Protein AF-A0A7Z9VF94-F1 (afdb_monomer)

Radius of gyration: 15.9 Å; Cα contacts (8 Å, |Δi|>4): 133; chains: 1; bounding box: 42×33×43 Å

Secondary structure (DSSP, 8-state):
--HHHHHHHHHHHHHHHHHHHH-SSHHHHHHHHHHTT--TTHHHHH-TT-HHHHHHHHHHHHHHHHHHHHHTS--TTS-HHHHHHHHHHHHHHHHGGGHHHHHHHHHHHTSGGGHHHHHHHHHHHHHHHHHHTT----

Mean predicted aligned error: 2.99 Å

Foldseek 3Di:
DDPLLVLLVQLLVQLLVVCLPVFLDQVSSQRSCVVSVHDSCNQCVNQVVHSLSSLLSVLVVLLVQLVVQLVPDPLVPDDLVVLLVSSVVSSCVSCVVSVSNVVSSVVVCPPPVNVVVVVVSVVVSSVSSNVSSPDPDD

Nearest PDB structures (foldseek):
  7ssp-assembly1_D  TM=7.052E-01  e=7.884E-04  Homo sapiens
  8x0a-assembly1_A  TM=6.353E-01  e=6.419E-02  Mycobacterium tuberculosis
  3ppb-assembly1_B  TM=5.970E-01  e=3.915E-02  Shewanella loihica PV-4
  3he0-assembly2_C-2  TM=6.385E-01  e=1.162E-01  Vibrio parahaemolyticus
  4me9-assembly1_B  TM=5.994E-01  e=3.998E-01  Bacillus cereus ATCC 10987

Solvent-accessible surface area (backbone atoms only — not comparable to full-atom values): 7457 Å² total; per-residue (Å²): 135,55,72,67,56,54,51,42,51,45,26,49,61,40,14,42,68,38,17,57,76,66,25,92,39,73,64,19,48,52,52,6,26,48,74,53,73,43,59,79,67,48,50,54,74,69,24,73,74,38,67,64,42,49,53,53,47,51,51,53,51,38,47,53,51,19,52,56,59,51,69,78,46,74,54,85,85,42,56,57,73,55,30,39,50,48,39,56,49,35,39,52,55,64,44,52,90,43,49,60,30,50,54,37,46,51,59,57,36,68,38,78,91,32,40,70,57,44,53,53,50,53,50,52,50,52,49,54,30,41,47,74,42,68,58,79,87,125

Sequence (138 aa):
MTELTSRRDKILLASLHHVVFDGWTKAALQAGVQDAGFDADMALRAFPGGLPDLAQHMADWADRRMLDELADLDLDAMRVRDRVAAGVKARLQVVTPYREAMRRLLAYLTLPQNAPMAARQTWRTVDAIWYAAGDDAA

Structure (mmCIF, N/CA/C/O backbone):
data_AF-A0A7Z9VF94-F1
#
_entry.id   AF-A0A7Z9VF94-F1
#
loop_
_atom_site.group_PDB
_atom_site.id
_atom_site.type_symbol
_atom_site.label_atom_id
_atom_site.label_alt_id
_atom_site.label_comp_id
_atom_site.label_asym_id
_atom_site.label_entity_id
_atom_site.label_seq_id
_atom_site.pdbx_PDB_ins_code
_atom_site.Cartn_x
_atom_site.Cartn_y
_atom_site.Cartn_z
_atom_site.occupancy
_atom_site.B_iso_or_equiv
_atom_site.auth_seq_id
_atom_site.auth_comp_id
_atom_site.auth_asym_id
_atom_site.auth_atom_id
_atom_site.pdbx_PDB_model_num
ATOM 1 N N . MET A 1 1 ? 6.210 -16.218 0.778 1.00 69.06 1 MET A N 1
ATOM 2 C CA . MET A 1 1 ? 5.259 -15.393 1.563 1.00 69.06 1 MET A CA 1
ATOM 3 C C . MET A 1 1 ? 4.968 -16.093 2.885 1.00 69.06 1 MET A C 1
ATOM 5 O O . MET A 1 1 ? 4.730 -17.293 2.856 1.00 69.06 1 MET A O 1
ATOM 9 N N . THR A 1 2 ? 5.038 -15.400 4.029 1.00 90.56 2 THR A N 1
ATOM 10 C CA . THR A 1 2 ? 4.745 -16.024 5.338 1.00 90.56 2 THR A CA 1
ATOM 11 C C . THR A 1 2 ? 3.238 -16.160 5.568 1.00 90.56 2 THR A C 1
ATOM 13 O O . THR A 1 2 ? 2.444 -15.422 4.980 1.00 90.56 2 THR A O 1
ATOM 16 N N . GLU A 1 3 ? 2.838 -17.070 6.458 1.00 93.44 3 GLU A N 1
ATOM 17 C CA . GLU A 1 3 ? 1.434 -17.239 6.851 1.00 93.44 3 GLU A CA 1
ATOM 18 C C . GLU A 1 3 ? 0.847 -15.938 7.435 1.00 93.44 3 GLU A C 1
ATOM 20 O O . GLU A 1 3 ? -0.272 -15.546 7.104 1.00 93.44 3 GLU A O 1
ATOM 25 N N . LEU A 1 4 ? 1.629 -15.209 8.242 1.00 94.75 4 LEU A N 1
ATOM 26 C CA . LEU A 1 4 ? 1.212 -13.928 8.815 1.00 94.75 4 LEU A CA 1
ATOM 27 C C . LEU A 1 4 ? 1.022 -12.850 7.740 1.00 94.75 4 LEU A C 1
ATOM 29 O O . LEU A 1 4 ? 0.037 -12.119 7.792 1.00 94.75 4 LEU A O 1
ATOM 33 N N . THR A 1 5 ? 1.909 -12.776 6.741 1.00 96.56 5 THR A N 1
ATOM 34 C CA . THR A 1 5 ? 1.747 -11.859 5.599 1.00 96.56 5 THR A CA 1
ATOM 35 C C . THR A 1 5 ? 0.442 -12.137 4.853 1.00 96.56 5 THR A C 1
ATOM 37 O O . THR A 1 5 ? -0.291 -11.205 4.548 1.00 96.56 5 THR A O 1
ATOM 40 N N . SER A 1 6 ? 0.100 -13.410 4.623 1.00 97.06 6 SER A N 1
ATOM 41 C CA . SER A 1 6 ? -1.162 -13.771 3.964 1.00 97.06 6 SER A CA 1
ATOM 42 C C . SER A 1 6 ? -2.390 -13.354 4.783 1.00 97.06 6 SER A C 1
ATOM 44 O O . SER A 1 6 ? -3.357 -12.832 4.227 1.00 97.06 6 SER A O 1
ATOM 46 N N . ARG A 1 7 ? -2.351 -13.518 6.113 1.00 97.88 7 ARG A N 1
ATOM 47 C CA . ARG A 1 7 ? -3.412 -13.017 7.004 1.00 97.88 7 ARG A CA 1
ATOM 48 C C . ARG A 1 7 ? -3.524 -11.493 6.944 1.00 97.88 7 ARG A C 1
ATOM 50 O O . ARG A 1 7 ? -4.629 -10.981 6.801 1.00 97.88 7 ARG A O 1
ATOM 57 N N . ARG A 1 8 ? -2.396 -10.774 6.997 1.00 98.44 8 ARG A N 1
ATOM 58 C CA . ARG A 1 8 ? -2.363 -9.308 6.870 1.00 98.44 8 ARG A CA 1
ATOM 59 C C . ARG A 1 8 ? -2.947 -8.833 5.541 1.00 98.44 8 ARG A C 1
ATOM 61 O O . ARG A 1 8 ? -3.715 -7.881 5.552 1.00 98.44 8 ARG A O 1
ATOM 68 N N . ASP A 1 9 ? -2.647 -9.512 4.431 1.00 98.56 9 ASP A N 1
ATOM 69 C CA . ASP A 1 9 ? -3.223 -9.205 3.114 1.00 98.56 9 ASP A CA 1
ATOM 70 C C . ASP A 1 9 ? -4.752 -9.340 3.131 1.00 98.56 9 ASP A C 1
ATOM 72 O O . ASP A 1 9 ? -5.452 -8.435 2.687 1.00 98.56 9 ASP A O 1
ATOM 76 N N . LYS A 1 10 ? -5.283 -10.439 3.686 1.00 98.38 10 LYS A N 1
ATOM 77 C CA . LYS A 1 10 ? -6.737 -10.651 3.790 1.00 98.38 10 LYS A CA 1
ATOM 78 C C . LYS A 1 10 ? -7.416 -9.567 4.625 1.00 98.38 10 LYS A C 1
ATOM 80 O O . LYS A 1 10 ? -8.416 -9.006 4.189 1.00 98.38 10 LYS A O 1
ATOM 85 N N . ILE A 1 11 ? -6.853 -9.261 5.795 1.00 98.56 11 ILE A N 1
ATOM 86 C CA . ILE A 1 11 ? -7.390 -8.235 6.697 1.00 98.56 11 ILE A CA 1
ATOM 87 C C . ILE A 1 11 ? -7.332 -6.861 6.032 1.00 98.56 11 ILE A C 1
ATOM 89 O O . ILE A 1 11 ? -8.327 -6.150 6.044 1.00 98.56 11 ILE A O 1
ATOM 93 N N . LEU A 1 12 ? -6.203 -6.505 5.409 1.00 98.56 12 LEU A N 1
ATOM 94 C CA . LEU A 1 12 ? -6.055 -5.251 4.676 1.00 98.56 12 LEU A CA 1
ATOM 95 C C . LEU A 1 12 ? -7.157 -5.099 3.628 1.00 98.56 12 LEU A C 1
ATOM 97 O O . LEU A 1 12 ? -7.878 -4.108 3.658 1.00 98.56 12 LEU A O 1
ATOM 101 N N . LEU A 1 13 ? -7.302 -6.076 2.728 1.00 98.31 13 LEU A N 1
ATOM 102 C CA . LEU A 1 13 ? -8.267 -5.998 1.632 1.00 98.31 13 LEU A CA 1
ATOM 103 C C . LEU A 1 13 ? -9.709 -5.887 2.137 1.00 98.31 13 LEU A C 1
ATOM 105 O O . LEU A 1 13 ? -10.470 -5.080 1.611 1.00 98.31 13 LEU A O 1
ATOM 109 N N . ALA A 1 14 ? -10.060 -6.622 3.195 1.00 98.31 14 ALA A N 1
ATOM 110 C CA . ALA A 1 14 ? -11.362 -6.498 3.844 1.00 98.31 14 ALA A CA 1
ATOM 111 C C . ALA A 1 14 ? -11.555 -5.116 4.500 1.00 98.31 14 ALA A C 1
ATOM 113 O O . ALA A 1 14 ? -12.592 -4.479 4.323 1.00 98.31 14 ALA A O 1
ATOM 114 N N . SER A 1 15 ? -10.538 -4.593 5.195 1.00 98.44 15 SER A N 1
ATOM 115 C CA . SER A 1 15 ? -10.576 -3.262 5.812 1.00 98.44 15 SER A CA 1
ATOM 116 C C . SER A 1 15 ? -10.767 -2.138 4.795 1.00 98.44 15 SER A C 1
ATOM 118 O O . SER A 1 15 ? -11.409 -1.142 5.124 1.00 98.44 15 SER A O 1
ATOM 120 N N . LEU A 1 16 ? -10.255 -2.268 3.564 1.00 97.94 16 LEU A N 1
ATOM 121 C CA . LEU A 1 16 ? -10.385 -1.219 2.545 1.00 97.94 16 LEU A CA 1
ATOM 122 C C . LEU A 1 16 ? -11.850 -0.898 2.213 1.00 97.94 16 LEU A C 1
ATOM 124 O O . LEU A 1 16 ? -12.141 0.256 1.909 1.00 97.94 16 LEU A O 1
ATOM 128 N N . HIS A 1 17 ? -12.773 -1.861 2.321 1.00 96.38 17 HIS A N 1
ATOM 129 C CA . HIS A 1 17 ? -14.207 -1.621 2.115 1.00 96.38 17 HIS A CA 1
ATOM 130 C C . HIS A 1 17 ? -14.817 -0.729 3.203 1.00 96.38 17 HIS A C 1
ATOM 132 O O . HIS A 1 17 ? -15.639 0.137 2.905 1.00 96.38 17 HIS A O 1
ATOM 138 N N . HIS A 1 18 ? -14.362 -0.885 4.446 1.00 97.81 18 HIS A N 1
ATOM 139 C CA . HIS A 1 18 ? -14.797 -0.068 5.583 1.00 97.81 18 HIS A CA 1
ATOM 140 C C . HIS A 1 18 ? -14.140 1.312 5.576 1.00 97.81 18 HIS A C 1
ATOM 142 O O . HIS A 1 18 ? -14.790 2.322 5.839 1.00 97.81 18 HIS A O 1
ATOM 148 N N . VAL A 1 19 ? -12.866 1.388 5.174 1.00 97.31 19 VAL A N 1
ATOM 149 C CA . VAL A 1 19 ? -12.105 2.647 5.073 1.00 97.31 19 VAL A CA 1
ATOM 150 C C . VAL A 1 19 ? -12.778 3.663 4.145 1.00 97.31 19 VAL A C 1
ATOM 152 O O . VAL A 1 19 ? -12.671 4.867 4.388 1.00 97.31 19 VAL A O 1
ATOM 155 N N . VAL A 1 20 ? -13.484 3.213 3.101 1.00 95.69 20 VAL A N 1
ATOM 156 C CA . VAL A 1 20 ? -14.239 4.099 2.196 1.00 95.69 20 VAL A CA 1
ATOM 157 C C . VAL A 1 20 ? -15.209 4.999 2.969 1.00 95.69 20 VAL A C 1
ATOM 159 O O . VAL A 1 20 ? -15.353 6.175 2.632 1.00 95.69 20 VAL A O 1
ATOM 162 N N . PHE A 1 21 ? -15.825 4.482 4.031 1.00 93.62 21 PHE A N 1
ATOM 163 C CA . PHE A 1 21 ? -16.797 5.209 4.844 1.00 93.62 21 PHE A CA 1
ATOM 164 C C . PHE A 1 21 ? -16.145 5.767 6.107 1.00 93.62 21 PHE A C 1
ATOM 166 O O . PHE A 1 21 ? -16.101 6.988 6.289 1.00 93.62 21 PHE A O 1
ATOM 173 N N . ASP A 1 22 ? -15.530 4.894 6.898 1.00 94.44 22 ASP A N 1
ATOM 174 C CA . ASP A 1 22 ? -15.034 5.196 8.243 1.00 94.44 22 ASP A CA 1
ATOM 175 C C . ASP A 1 22 ? -13.638 5.827 8.252 1.00 94.44 22 ASP A C 1
ATOM 177 O O . ASP A 1 22 ? -13.150 6.266 9.293 1.00 94.44 22 ASP A O 1
ATOM 181 N N . GLY A 1 23 ? -12.968 5.878 7.098 1.00 94.50 23 GLY A N 1
ATOM 182 C CA . GLY A 1 23 ? -11.578 6.306 6.992 1.00 94.50 23 GLY A CA 1
ATOM 183 C C . GLY A 1 23 ? -10.597 5.324 7.638 1.00 94.50 23 GLY A C 1
ATOM 184 O O . GLY A 1 23 ? -10.918 4.185 7.969 1.00 94.50 23 GLY A O 1
ATOM 185 N N . TRP A 1 24 ? -9.357 5.777 7.816 1.00 95.81 24 TRP A N 1
ATOM 186 C CA . TRP A 1 24 ? -8.302 4.999 8.468 1.00 95.81 24 TRP A CA 1
ATOM 187 C C . TRP A 1 24 ? -8.478 5.029 9.985 1.00 95.81 24 TRP A 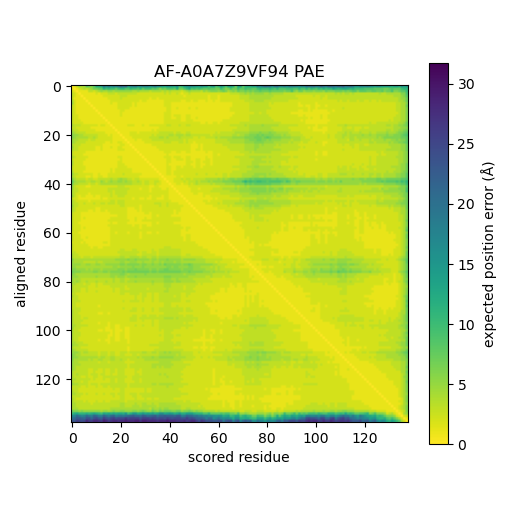C 1
ATOM 189 O O . TRP A 1 24 ? -7.841 5.819 10.679 1.00 95.81 24 TRP A O 1
ATOM 199 N N . THR A 1 25 ? -9.380 4.191 10.496 1.00 96.69 25 THR A N 1
ATOM 200 C CA . THR A 1 25 ? -9.755 4.129 11.915 1.00 96.69 25 THR A CA 1
ATOM 201 C C . THR A 1 25 ? -9.660 2.712 12.473 1.00 96.69 25 THR A C 1
ATOM 203 O O . THR A 1 25 ? -9.674 1.722 11.741 1.00 96.69 25 THR A O 1
A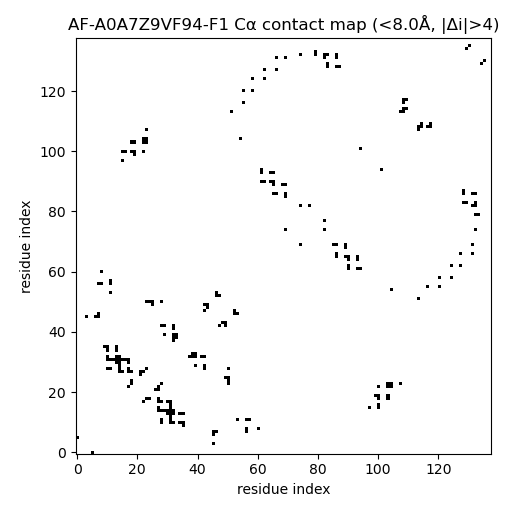TOM 206 N N . LYS A 1 26 ? -9.579 2.597 13.808 1.00 96.12 26 LYS A N 1
ATOM 207 C CA . LYS A 1 26 ? -9.564 1.291 14.489 1.00 96.12 26 LYS A CA 1
ATOM 208 C C . LYS A 1 26 ? -10.836 0.486 14.209 1.00 96.12 26 LYS A C 1
ATOM 210 O O . LYS A 1 26 ? -10.743 -0.730 14.103 1.00 96.12 26 LYS A O 1
ATOM 215 N N . ALA A 1 27 ? -11.976 1.161 14.051 1.00 96.94 27 ALA A N 1
ATOM 216 C CA . ALA A 1 27 ? -13.242 0.530 13.695 1.00 96.94 27 ALA A CA 1
ATOM 217 C C . ALA A 1 27 ? -13.159 -0.155 12.320 1.00 96.94 27 ALA A C 1
ATOM 219 O O . ALA A 1 27 ? -13.462 -1.339 12.224 1.00 96.94 27 ALA A O 1
ATOM 220 N N . ALA A 1 28 ? -12.628 0.532 11.299 1.00 97.75 28 ALA A N 1
ATOM 221 C CA . ALA A 1 28 ? -12.437 -0.050 9.967 1.00 97.75 28 ALA A CA 1
ATOM 222 C C . ALA A 1 28 ? -11.473 -1.253 9.970 1.00 97.75 28 ALA A C 1
ATOM 224 O O . ALA A 1 28 ? -11.688 -2.242 9.264 1.00 97.75 28 ALA A O 1
ATOM 225 N N . LEU A 1 29 ? -10.416 -1.199 10.791 1.00 98.06 29 LEU A N 1
ATOM 226 C CA . LEU A 1 29 ? -9.518 -2.341 10.987 1.00 98.06 29 LEU A CA 1
ATOM 227 C C . LEU A 1 29 ? -10.254 -3.523 11.634 1.00 98.06 29 LEU A C 1
ATOM 229 O O . LEU A 1 29 ? -10.172 -4.639 11.135 1.00 98.06 29 LEU A O 1
ATOM 233 N N . GLN A 1 30 ? -10.988 -3.291 12.722 1.00 97.38 30 GLN A N 1
ATOM 234 C CA . GLN A 1 30 ? -11.725 -4.344 13.426 1.00 97.38 30 GLN A CA 1
ATOM 235 C C . GLN A 1 30 ? -12.806 -4.983 12.549 1.00 97.38 30 GLN A C 1
ATOM 237 O O . GLN A 1 30 ? -12.926 -6.205 12.538 1.00 97.38 30 GLN A O 1
ATOM 242 N N . ALA A 1 31 ? -13.538 -4.177 11.779 1.00 97.88 31 ALA A N 1
ATOM 243 C CA . ALA A 1 31 ? -14.523 -4.667 10.825 1.00 97.88 31 ALA A CA 1
ATOM 244 C C . ALA A 1 31 ? -13.864 -5.521 9.727 1.00 97.88 31 ALA A C 1
ATOM 246 O O . ALA A 1 31 ? -14.309 -6.631 9.456 1.00 97.88 31 ALA A O 1
ATOM 247 N N . GLY A 1 32 ? -12.725 -5.080 9.179 1.00 98.12 32 GLY A N 1
ATOM 248 C CA . GLY A 1 32 ? -11.967 -5.881 8.212 1.00 98.12 32 GLY A CA 1
ATOM 249 C C . GLY A 1 32 ? -11.407 -7.188 8.783 1.00 98.12 32 GLY A C 1
ATOM 250 O O . GLY A 1 32 ? -11.343 -8.186 8.074 1.00 98.12 32 GLY A O 1
ATOM 251 N N . VAL A 1 33 ? -11.039 -7.228 10.068 1.00 98.25 33 VAL A N 1
ATOM 252 C CA . VAL A 1 33 ? -10.637 -8.475 10.746 1.00 98.25 33 VAL A CA 1
ATOM 253 C C . VAL A 1 33 ? -11.794 -9.472 10.805 1.00 98.25 33 VAL A C 1
ATOM 255 O O . VAL A 1 33 ? -11.594 -10.644 10.480 1.00 98.25 33 VAL A O 1
ATOM 258 N N . GLN A 1 34 ? -12.988 -9.002 11.171 1.00 98.12 34 GLN A N 1
ATOM 259 C CA . GLN A 1 34 ? -14.196 -9.828 11.227 1.00 98.12 34 GLN A CA 1
ATOM 260 C C . GLN A 1 34 ? -14.582 -10.344 9.835 1.00 98.12 34 GLN A C 1
ATOM 262 O O . GLN A 1 34 ? -14.770 -11.547 9.662 1.00 98.12 34 GLN A O 1
ATOM 267 N N . ASP A 1 35 ? -14.600 -9.470 8.828 1.00 98.31 35 ASP A N 1
ATOM 268 C CA . ASP A 1 35 ? -14.915 -9.833 7.439 1.00 98.31 35 ASP A CA 1
ATOM 269 C C . ASP A 1 35 ? -13.881 -10.787 6.824 1.00 98.31 35 ASP A C 1
ATOM 271 O O . ASP A 1 35 ? -14.211 -11.617 5.977 1.00 98.31 35 ASP A O 1
ATOM 275 N N . ALA A 1 36 ? -12.623 -10.712 7.267 1.00 97.88 36 ALA A N 1
ATOM 276 C CA . ALA A 1 36 ? -11.574 -11.648 6.876 1.00 97.88 36 ALA A CA 1
ATOM 277 C C . ALA A 1 36 ? -11.673 -13.015 7.590 1.00 97.88 36 ALA A C 1
ATOM 279 O O . ALA A 1 36 ? -10.862 -13.903 7.308 1.00 97.88 36 ALA A O 1
ATOM 280 N N . GLY A 1 37 ? -12.656 -13.199 8.480 1.00 97.94 37 GLY A N 1
ATOM 281 C CA . GLY A 1 37 ? -12.937 -14.455 9.176 1.00 97.94 37 GLY A CA 1
ATOM 282 C C . GLY A 1 37 ? -12.008 -14.739 10.355 1.00 97.94 37 GLY A C 1
ATOM 283 O O . GLY A 1 37 ? -11.757 -15.905 10.659 1.00 97.94 37 GLY A O 1
ATOM 284 N N . PHE A 1 38 ? -11.459 -13.700 10.990 1.00 98.00 38 PHE A N 1
ATOM 285 C CA . PHE A 1 38 ? -10.571 -13.837 12.144 1.00 98.00 38 PHE A CA 1
ATOM 286 C C . PHE A 1 38 ? -11.183 -13.252 13.420 1.00 98.00 38 PHE A C 1
ATOM 288 O O . PHE A 1 38 ? -12.003 -12.335 13.384 1.00 98.00 38 PHE A O 1
ATOM 295 N N . ASP A 1 39 ? -10.714 -13.748 14.563 1.00 95.25 39 ASP A N 1
ATOM 296 C CA . ASP A 1 39 ? -11.070 -13.210 15.874 1.00 95.25 39 ASP A CA 1
ATOM 297 C C . ASP A 1 39 ? -10.498 -11.800 16.083 1.00 95.25 39 ASP A C 1
ATOM 299 O O . ASP A 1 39 ? -9.461 -11.428 15.527 1.00 95.25 39 ASP A O 1
ATOM 303 N N . ALA A 1 40 ? -11.149 -11.007 16.938 1.00 89.38 40 ALA A N 1
ATOM 304 C CA . ALA A 1 40 ? -10.796 -9.602 17.166 1.00 89.38 40 ALA A CA 1
ATOM 305 C C . ALA A 1 40 ? -9.343 -9.389 17.641 1.00 89.38 40 ALA A C 1
ATOM 307 O O . ALA A 1 40 ? -8.734 -8.354 17.358 1.00 89.38 40 ALA A O 1
ATOM 308 N N . ASP A 1 41 ? -8.763 -10.366 18.339 1.00 94.31 41 ASP A N 1
ATOM 309 C CA . ASP A 1 41 ? -7.379 -10.321 18.817 1.00 94.31 41 ASP A CA 1
ATOM 310 C C . ASP A 1 41 ? -6.346 -10.462 17.680 1.00 94.31 41 ASP A C 1
ATOM 312 O O . ASP A 1 41 ? -5.180 -10.083 17.836 1.00 94.31 41 ASP A O 1
ATOM 316 N N . MET A 1 42 ? -6.767 -10.937 16.503 1.00 96.69 42 MET A N 1
ATOM 317 C CA . MET A 1 42 ? -5.928 -11.005 15.312 1.00 96.69 42 MET A CA 1
ATOM 318 C C . MET A 1 42 ? -5.469 -9.616 14.876 1.00 96.69 42 MET A C 1
ATOM 320 O O . MET A 1 42 ? -4.359 -9.497 14.368 1.00 96.69 42 MET A O 1
ATOM 324 N N . ALA A 1 43 ? -6.245 -8.556 15.131 1.00 94.44 43 ALA A N 1
ATOM 325 C CA . ALA A 1 43 ? -5.823 -7.185 14.842 1.00 94.44 43 ALA A CA 1
ATOM 326 C C . ALA A 1 43 ? -4.498 -6.840 15.540 1.00 94.44 43 ALA A C 1
ATOM 328 O O . ALA A 1 43 ? -3.590 -6.309 14.909 1.00 94.44 43 ALA A O 1
ATOM 329 N N . LEU A 1 44 ? -4.369 -7.188 16.826 1.00 94.75 44 LEU A N 1
ATOM 330 C CA . LEU A 1 44 ? -3.182 -6.896 17.633 1.00 94.75 44 LEU A CA 1
ATOM 331 C C . LEU A 1 44 ? -1.987 -7.767 17.227 1.00 94.75 44 LEU A C 1
ATOM 333 O O . LEU A 1 44 ? -0.847 -7.310 17.250 1.00 94.75 44 LEU A O 1
ATOM 337 N N . ARG A 1 45 ? -2.249 -9.018 16.828 1.00 95.56 45 ARG A N 1
ATOM 338 C CA . ARG A 1 45 ? -1.219 -9.948 16.340 1.00 95.56 45 ARG A CA 1
ATOM 339 C C . ARG A 1 45 ? -0.708 -9.553 14.954 1.00 95.56 45 ARG A C 1
ATOM 341 O O . ARG A 1 45 ? 0.492 -9.583 14.697 1.00 95.56 45 ARG A O 1
ATOM 348 N N . ALA A 1 46 ? -1.620 -9.179 14.062 1.00 96.75 46 ALA A N 1
ATOM 349 C CA . ALA A 1 46 ? -1.311 -8.789 12.698 1.00 96.75 46 ALA A CA 1
ATOM 350 C C . ALA A 1 46 ? -0.722 -7.376 12.634 1.00 96.75 46 ALA A C 1
ATOM 352 O O . ALA A 1 46 ? 0.241 -7.175 11.907 1.00 96.75 46 ALA A O 1
ATOM 353 N N . PHE A 1 47 ? -1.229 -6.419 13.405 1.00 97.56 47 PHE A N 1
ATOM 354 C CA . PHE A 1 47 ? -0.844 -5.007 13.340 1.00 97.56 47 PHE A CA 1
ATOM 355 C C . PHE A 1 47 ? -0.607 -4.457 14.757 1.00 97.56 47 PHE A C 1
ATOM 357 O O . PHE A 1 47 ? -1.443 -3.710 15.272 1.00 97.56 47 PHE A O 1
ATOM 364 N N . PRO A 1 48 ? 0.505 -4.823 15.425 1.00 96.44 48 PRO A N 1
ATOM 365 C CA . PRO A 1 48 ? 0.782 -4.401 16.801 1.00 96.44 48 PRO A CA 1
ATOM 366 C C . PRO A 1 48 ? 0.882 -2.876 16.966 1.00 96.44 48 PRO A C 1
ATOM 368 O O . PRO A 1 48 ? 0.468 -2.344 17.995 1.00 96.44 48 PRO A O 1
ATOM 371 N N . GLY A 1 49 ? 1.370 -2.157 15.950 1.00 95.50 49 GLY A N 1
ATOM 372 C CA . GLY A 1 49 ? 1.359 -0.693 15.886 1.00 95.50 49 GLY A CA 1
ATOM 373 C C . GLY A 1 49 ? 0.011 -0.095 15.463 1.00 95.50 49 GLY A C 1
ATOM 374 O O . GLY A 1 49 ? -0.164 1.121 15.496 1.00 95.50 49 GLY A O 1
ATOM 375 N N . GLY A 1 50 ? -0.970 -0.925 15.098 1.00 96.06 50 GLY A N 1
ATOM 376 C CA . GLY A 1 50 ? -2.316 -0.521 14.702 1.00 96.06 50 GLY A CA 1
ATOM 377 C C . GLY A 1 50 ? -2.386 0.042 13.282 1.00 96.06 50 GLY A C 1
ATOM 378 O O . GLY A 1 50 ? -1.958 -0.584 12.317 1.00 96.06 50 GLY A O 1
ATOM 379 N N . LEU A 1 51 ? -2.977 1.229 13.140 1.00 96.88 51 LEU A N 1
ATOM 380 C CA . LEU A 1 51 ? -3.241 1.847 11.833 1.00 96.88 51 LEU A CA 1
ATOM 381 C C . LEU A 1 51 ? -1.977 2.221 11.039 1.00 96.88 51 LEU A C 1
ATOM 383 O O . LEU A 1 51 ? -1.996 2.010 9.827 1.00 96.88 51 LEU A O 1
ATOM 387 N N . PRO A 1 52 ? -0.883 2.716 11.658 1.00 96.62 52 PRO A N 1
ATOM 388 C CA . PRO A 1 52 ? 0.397 2.869 10.970 1.00 96.62 52 PRO A CA 1
ATOM 389 C C . PRO A 1 52 ? 0.880 1.569 10.320 1.00 96.62 52 PRO A C 1
ATOM 391 O O . PRO A 1 52 ? 1.228 1.578 9.142 1.00 96.62 52 PRO A O 1
ATOM 394 N N . ASP A 1 53 ? 0.823 0.442 11.037 1.00 97.75 53 ASP A N 1
ATOM 395 C CA . ASP A 1 53 ? 1.229 -0.859 10.495 1.00 97.75 53 ASP A CA 1
ATOM 396 C C . ASP A 1 53 ? 0.331 -1.277 9.326 1.00 97.75 53 ASP A C 1
ATOM 398 O O . ASP A 1 53 ? 0.831 -1.762 8.313 1.00 97.75 53 ASP A O 1
ATOM 402 N N . LEU A 1 54 ? -0.986 -1.059 9.430 1.00 98.06 54 LEU A N 1
ATOM 403 C CA . LEU A 1 54 ? -1.924 -1.322 8.334 1.00 98.06 54 LEU A CA 1
ATOM 404 C C . LEU A 1 54 ? -1.602 -0.456 7.102 1.00 98.06 54 LEU A C 1
ATOM 406 O O . LEU A 1 54 ? -1.644 -0.946 5.976 1.00 98.06 54 LEU A O 1
ATOM 410 N N . ALA A 1 55 ? -1.241 0.816 7.301 1.00 97.56 55 ALA A N 1
ATOM 411 C CA . ALA A 1 55 ? -0.886 1.738 6.222 1.00 97.56 55 ALA A CA 1
ATOM 412 C C . ALA A 1 55 ? 0.438 1.341 5.557 1.00 97.56 55 ALA A C 1
ATOM 414 O O . ALA A 1 55 ? 0.547 1.354 4.332 1.00 97.56 55 ALA A O 1
ATOM 415 N N . GLN A 1 56 ? 1.435 0.940 6.350 1.00 97.25 56 GLN A N 1
ATOM 416 C CA . GLN A 1 56 ? 2.683 0.379 5.831 1.00 97.25 56 GLN A CA 1
ATOM 417 C C . GLN A 1 56 ? 2.434 -0.916 5.061 1.00 97.25 56 GLN A C 1
ATOM 419 O O . GLN A 1 56 ? 3.012 -1.106 3.993 1.00 97.25 56 GLN A O 1
ATOM 424 N N . HIS A 1 57 ? 1.546 -1.773 5.565 1.00 98.12 57 HIS A N 1
ATOM 425 C CA . HIS A 1 57 ? 1.171 -3.014 4.896 1.00 98.12 57 HIS A CA 1
ATOM 426 C C . HIS A 1 57 ? 0.423 -2.760 3.585 1.00 98.12 57 HIS A C 1
ATOM 428 O O . HIS A 1 57 ? 0.624 -3.503 2.635 1.00 98.12 57 HIS A O 1
ATOM 434 N N . MET A 1 58 ? -0.376 -1.691 3.481 1.00 98.06 58 MET A N 1
ATOM 435 C CA . MET A 1 58 ? -0.990 -1.280 2.210 1.00 98.06 58 MET A CA 1
ATOM 436 C C . MET A 1 58 ? 0.054 -0.898 1.158 1.00 98.06 58 MET A C 1
ATOM 438 O O . MET A 1 58 ? -0.075 -1.285 -0.004 1.00 98.06 58 MET A O 1
ATOM 442 N N . ALA A 1 59 ? 1.090 -0.152 1.553 1.00 97.88 59 ALA A N 1
ATOM 443 C CA . ALA A 1 59 ? 2.187 0.188 0.653 1.00 97.88 59 ALA A CA 1
ATOM 444 C C . ALA A 1 59 ? 2.953 -1.067 0.209 1.00 97.88 59 ALA A C 1
ATOM 446 O O . ALA A 1 59 ? 3.078 -1.294 -0.989 1.00 97.88 59 ALA A O 1
ATOM 447 N N . ASP A 1 60 ? 3.360 -1.918 1.157 1.00 98.06 60 ASP A N 1
ATOM 448 C CA . ASP A 1 60 ? 4.040 -3.192 0.882 1.00 98.06 60 ASP A CA 1
ATOM 449 C C . ASP A 1 60 ? 3.219 -4.114 -0.030 1.00 98.06 60 ASP A C 1
ATOM 451 O O . ASP A 1 60 ? 3.733 -4.647 -1.011 1.00 98.06 60 ASP A O 1
ATOM 455 N N . TRP A 1 61 ? 1.930 -4.286 0.268 1.00 98.62 61 TRP A N 1
ATOM 456 C CA . TRP A 1 61 ? 1.028 -5.108 -0.528 1.00 98.62 61 TRP A CA 1
ATOM 457 C C . TRP A 1 61 ? 0.953 -4.618 -1.969 1.00 98.62 61 TRP A C 1
ATOM 459 O O . TRP A 1 61 ? 1.077 -5.415 -2.898 1.00 98.62 61 TRP A O 1
ATOM 469 N N . ALA A 1 62 ? 0.784 -3.314 -2.168 1.00 98.50 62 ALA A N 1
ATOM 470 C CA . ALA A 1 62 ? 0.652 -2.776 -3.507 1.00 98.50 62 ALA A CA 1
ATOM 471 C C . ALA A 1 62 ? 1.988 -2.721 -4.270 1.00 98.50 62 ALA A C 1
ATOM 473 O O . ALA A 1 62 ? 1.975 -2.860 -5.490 1.00 98.50 62 ALA A O 1
ATOM 474 N N . ASP A 1 63 ? 3.125 -2.587 -3.581 1.00 98.62 63 ASP A N 1
ATOM 475 C CA . ASP A 1 63 ? 4.460 -2.713 -4.183 1.00 98.62 63 ASP A CA 1
ATOM 476 C C . ASP A 1 63 ? 4.712 -4.159 -4.639 1.00 98.62 63 ASP A C 1
ATOM 478 O O . ASP A 1 63 ? 5.148 -4.376 -5.766 1.00 98.62 63 ASP A O 1
ATOM 482 N N . ARG A 1 64 ? 4.346 -5.163 -3.827 1.00 98.19 64 ARG A N 1
ATOM 483 C CA . ARG A 1 64 ? 4.410 -6.579 -4.234 1.00 98.19 64 ARG A CA 1
ATOM 484 C C . ARG A 1 64 ? 3.565 -6.854 -5.475 1.00 98.19 64 ARG A C 1
ATOM 486 O O . ARG A 1 64 ? 4.061 -7.451 -6.418 1.00 98.19 64 ARG A O 1
ATOM 493 N N . ARG A 1 65 ? 2.321 -6.367 -5.507 1.00 98.56 65 ARG A N 1
ATOM 494 C CA . ARG A 1 65 ? 1.445 -6.543 -6.678 1.00 98.56 65 ARG A CA 1
ATOM 495 C C . ARG A 1 65 ? 1.934 -5.781 -7.901 1.00 98.56 65 ARG A C 1
ATOM 497 O O . ARG A 1 65 ? 1.766 -6.263 -9.007 1.00 98.56 65 ARG A O 1
ATOM 504 N N . MET A 1 66 ? 2.552 -4.615 -7.720 1.00 98.62 66 MET A N 1
ATOM 505 C CA . MET A 1 66 ? 3.204 -3.905 -8.820 1.00 98.62 66 MET A CA 1
ATOM 506 C C . MET A 1 66 ? 4.316 -4.762 -9.429 1.00 98.62 66 MET A C 1
ATOM 508 O O . MET A 1 66 ? 4.399 -4.843 -10.646 1.00 98.62 66 MET A O 1
ATOM 512 N N . LEU A 1 67 ? 5.150 -5.399 -8.603 1.00 98.31 67 LEU A N 1
ATOM 513 C CA . LEU A 1 67 ? 6.207 -6.288 -9.089 1.00 98.31 67 LEU A CA 1
ATOM 514 C C . LEU A 1 67 ? 5.642 -7.536 -9.778 1.00 98.31 67 LEU A C 1
ATOM 516 O O . LEU A 1 67 ? 6.183 -7.932 -10.804 1.00 98.31 67 LEU A O 1
ATOM 520 N N . ASP A 1 68 ? 4.544 -8.104 -9.265 1.00 97.88 68 ASP A N 1
ATOM 521 C CA . ASP A 1 68 ? 3.843 -9.217 -9.920 1.00 97.88 68 ASP A CA 1
ATOM 522 C C . ASP A 1 68 ? 3.387 -8.816 -11.342 1.00 97.88 68 ASP A C 1
ATOM 524 O O . ASP A 1 68 ? 3.671 -9.525 -12.299 1.00 97.88 68 ASP A O 1
ATOM 528 N N . GLU A 1 69 ? 2.770 -7.638 -11.507 1.00 97.38 69 GLU A N 1
ATOM 529 C CA . GLU A 1 69 ? 2.341 -7.120 -12.823 1.00 97.38 69 GLU A CA 1
ATOM 530 C C . GLU A 1 69 ? 3.522 -6.817 -13.761 1.00 97.38 69 GLU A C 1
ATOM 532 O O . GLU A 1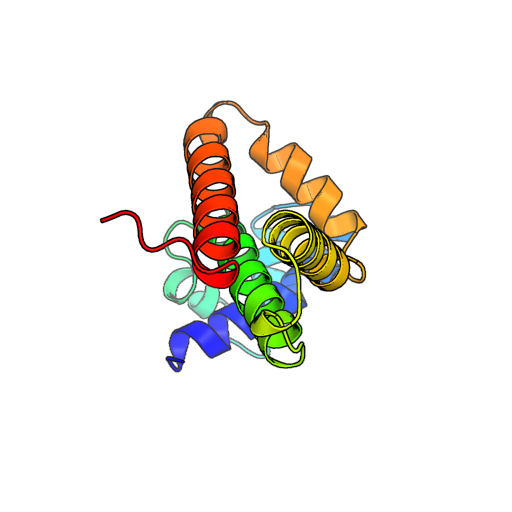 69 ? 3.415 -6.955 -14.979 1.00 97.38 69 GLU A O 1
ATOM 537 N N . LEU A 1 70 ? 4.657 -6.374 -13.213 1.00 97.69 70 LEU A N 1
ATOM 538 C CA . LEU A 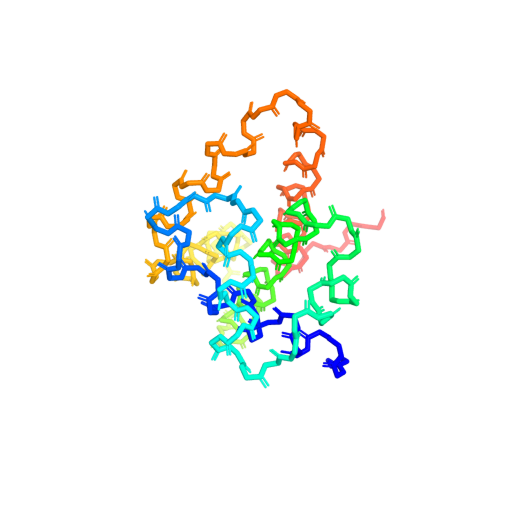1 70 ? 5.866 -6.116 -13.996 1.00 97.69 70 LEU A CA 1
ATOM 539 C C . LEU A 1 70 ? 6.544 -7.404 -14.471 1.00 97.69 70 LEU A C 1
ATOM 541 O O . LEU A 1 70 ? 7.156 -7.389 -15.536 1.00 97.69 70 LEU A O 1
ATOM 545 N N . ALA A 1 71 ? 6.432 -8.498 -13.713 1.00 96.06 71 ALA A N 1
ATOM 546 C CA . ALA A 1 71 ? 7.012 -9.790 -14.073 1.00 96.06 71 ALA A CA 1
ATOM 547 C C . ALA A 1 71 ? 6.384 -10.396 -15.342 1.00 96.06 71 ALA A C 1
ATOM 549 O O . ALA A 1 71 ? 7.030 -11.193 -16.019 1.00 96.06 71 ALA A O 1
ATOM 550 N N . ASP A 1 72 ? 5.162 -9.984 -15.689 1.00 95.06 72 ASP A N 1
ATOM 551 C CA . ASP A 1 72 ? 4.470 -10.395 -16.915 1.00 95.06 72 ASP A CA 1
ATOM 552 C C . ASP A 1 72 ? 4.902 -9.586 -18.159 1.00 95.06 72 ASP A C 1
ATOM 554 O O . ASP A 1 72 ? 4.445 -9.855 -19.275 1.00 95.06 72 ASP A O 1
ATOM 558 N N . LEU A 1 73 ? 5.777 -8.584 -17.999 1.00 95.00 73 LEU A N 1
ATOM 559 C CA . LEU A 1 73 ? 6.274 -7.734 -19.081 1.00 95.00 73 LEU A CA 1
ATOM 560 C C . LEU A 1 73 ? 7.703 -8.110 -19.490 1.00 95.00 73 LEU A C 1
ATOM 562 O O . LEU A 1 73 ? 8.561 -8.384 -18.655 1.00 95.00 73 LEU A O 1
ATOM 566 N N . ASP A 1 74 ? 8.001 -7.998 -20.786 1.00 95.06 74 ASP A N 1
ATOM 567 C CA . ASP A 1 74 ? 9.381 -8.030 -21.286 1.00 95.06 74 ASP A CA 1
ATOM 568 C C . ASP A 1 74 ? 10.052 -6.667 -21.047 1.00 95.06 74 ASP A C 1
ATOM 570 O O . ASP A 1 74 ? 10.089 -5.796 -21.922 1.00 95.06 74 ASP A O 1
ATOM 574 N N . LEU A 1 75 ? 10.515 -6.448 -19.813 1.00 94.69 75 LEU A N 1
ATOM 575 C CA . LEU A 1 75 ? 11.188 -5.208 -19.422 1.00 94.69 75 LEU A CA 1
ATOM 576 C C . LEU A 1 75 ? 12.541 -5.044 -20.120 1.00 94.69 75 LEU A C 1
ATOM 578 O O . LEU A 1 75 ? 12.931 -3.914 -20.425 1.00 94.69 75 LEU A O 1
ATOM 582 N N . ASP A 1 76 ? 13.237 -6.139 -20.427 1.00 93.00 76 ASP A N 1
ATOM 583 C CA . ASP A 1 76 ? 14.556 -6.104 -21.060 1.00 93.00 76 ASP A CA 1
ATOM 584 C C . ASP A 1 76 ? 14.500 -5.510 -22.470 1.00 93.00 76 ASP A C 1
ATOM 586 O O . ASP A 1 76 ? 15.381 -4.729 -22.845 1.00 93.00 76 ASP A O 1
ATOM 590 N N . ALA A 1 77 ? 13.411 -5.756 -23.202 1.00 95.69 77 ALA A N 1
ATOM 591 C CA . ALA A 1 77 ? 13.148 -5.128 -24.495 1.00 95.69 77 ALA A CA 1
ATOM 592 C C . ALA A 1 77 ? 12.823 -3.618 -24.418 1.00 95.69 77 ALA A C 1
ATOM 594 O O . ALA A 1 77 ? 12.801 -2.934 -25.447 1.00 95.69 77 ALA A O 1
ATOM 595 N N . MET A 1 78 ? 12.567 -3.067 -23.227 1.00 96.31 78 MET A N 1
ATOM 596 C CA . MET A 1 78 ? 12.204 -1.659 -23.035 1.00 96.31 78 MET A CA 1
ATOM 597 C C . MET A 1 78 ? 13.417 -0.776 -22.725 1.00 96.31 78 MET A C 1
ATOM 599 O O . MET A 1 78 ? 14.398 -1.204 -22.117 1.00 96.31 78 MET A O 1
ATOM 603 N N . ARG A 1 79 ? 13.324 0.519 -23.058 1.00 96.81 79 ARG A N 1
ATOM 604 C CA . ARG A 1 79 ? 14.278 1.527 -22.562 1.00 96.81 79 ARG A CA 1
ATOM 605 C C . ARG A 1 79 ? 14.042 1.746 -21.066 1.00 96.81 79 ARG A C 1
ATOM 607 O O . ARG A 1 79 ? 12.895 1.762 -20.636 1.00 96.81 79 ARG A O 1
ATOM 614 N N . VAL A 1 80 ? 15.089 2.042 -20.292 1.00 95.62 80 VAL A N 1
ATOM 615 C CA . VAL A 1 80 ? 15.004 2.246 -18.825 1.00 95.62 80 VAL A CA 1
ATOM 616 C C . VAL A 1 80 ? 13.877 3.203 -18.411 1.00 95.62 80 VAL A C 1
ATOM 618 O O . VAL A 1 80 ? 13.083 2.886 -17.533 1.00 95.62 80 VAL A O 1
ATOM 621 N N . ARG A 1 81 ? 13.731 4.349 -19.089 1.00 96.38 81 ARG A N 1
ATOM 622 C CA . ARG A 1 81 ? 12.645 5.308 -18.800 1.00 96.38 81 ARG A CA 1
ATOM 623 C C . ARG A 1 81 ? 11.240 4.712 -18.985 1.00 96.38 81 ARG A C 1
ATOM 625 O O . ARG A 1 81 ? 10.318 5.094 -18.272 1.00 96.38 81 ARG A O 1
ATOM 632 N N . ASP A 1 82 ? 11.089 3.798 -19.943 1.00 98.06 82 ASP A N 1
ATOM 633 C CA . ASP A 1 82 ? 9.820 3.144 -20.253 1.00 98.06 82 ASP A CA 1
ATOM 634 C C . ASP A 1 82 ? 9.537 2.049 -19.205 1.00 98.06 82 ASP A C 1
ATOM 636 O O . ASP A 1 82 ? 8.392 1.905 -18.784 1.00 98.06 82 ASP A O 1
ATOM 640 N N . ARG A 1 83 ? 10.579 1.379 -18.682 1.00 97.88 83 ARG A N 1
ATOM 641 C CA . ARG A 1 83 ? 10.484 0.460 -17.527 1.00 97.88 83 ARG A CA 1
ATOM 642 C C . ARG A 1 83 ? 10.020 1.186 -16.263 1.00 97.88 83 ARG A C 1
ATOM 644 O O . ARG A 1 83 ? 9.073 0.754 -15.614 1.00 97.88 83 ARG A O 1
ATOM 651 N N . VAL A 1 84 ? 10.621 2.339 -15.952 1.00 98.00 84 VAL A N 1
ATOM 652 C CA . VAL A 1 84 ? 10.209 3.175 -14.807 1.00 98.00 84 VAL A CA 1
ATOM 653 C C . VAL A 1 84 ? 8.751 3.621 -14.960 1.00 98.00 84 VAL A C 1
ATOM 655 O O . VAL A 1 84 ? 7.963 3.520 -14.018 1.00 98.00 84 VAL A O 1
ATOM 658 N N . ALA A 1 85 ? 8.357 4.070 -16.158 1.00 98.31 85 ALA A N 1
ATOM 659 C CA . ALA A 1 85 ? 6.972 4.440 -16.441 1.00 98.31 85 ALA A CA 1
ATOM 660 C C . ALA A 1 85 ? 6.006 3.250 -16.296 1.00 98.31 85 ALA A C 1
ATOM 662 O O . ALA A 1 85 ? 4.908 3.423 -15.760 1.00 98.31 85 ALA A O 1
ATOM 663 N N . ALA A 1 86 ? 6.411 2.049 -16.725 1.00 98.38 86 ALA A N 1
ATOM 664 C CA . ALA A 1 86 ? 5.648 0.823 -16.522 1.00 98.38 86 ALA A CA 1
ATOM 665 C C . ALA A 1 86 ? 5.461 0.523 -15.028 1.00 98.38 86 ALA A C 1
ATOM 667 O O . ALA A 1 86 ? 4.335 0.257 -14.617 1.00 98.38 86 ALA A O 1
ATOM 668 N N . GLY A 1 87 ? 6.505 0.673 -14.204 1.00 98.38 87 GLY A N 1
ATOM 669 C CA . GLY A 1 87 ? 6.414 0.490 -12.750 1.00 98.38 87 GLY A CA 1
ATOM 670 C C . GLY A 1 87 ? 5.422 1.444 -12.091 1.00 98.38 87 GLY A C 1
ATOM 671 O O . GLY A 1 87 ? 4.518 1.013 -11.374 1.00 98.38 87 GLY A O 1
ATOM 672 N N . VAL A 1 88 ? 5.500 2.738 -12.414 1.00 98.44 88 VAL A N 1
ATOM 673 C CA . VAL A 1 88 ? 4.530 3.729 -11.915 1.00 98.44 88 VAL A CA 1
ATOM 674 C C . VAL A 1 88 ? 3.105 3.381 -12.359 1.00 98.44 88 VAL A C 1
ATOM 676 O O . VAL A 1 88 ? 2.169 3.446 -11.557 1.00 98.44 88 VAL A O 1
ATOM 679 N N . LYS A 1 89 ? 2.918 2.992 -13.626 1.00 98.44 89 LYS A N 1
ATOM 680 C CA . LYS A 1 89 ? 1.603 2.634 -14.168 1.00 98.44 89 LYS A CA 1
ATOM 681 C C . LYS A 1 89 ? 1.029 1.393 -13.479 1.00 98.44 89 LYS A C 1
ATOM 683 O O . LYS A 1 89 ? -0.106 1.460 -13.009 1.00 98.44 89 LYS A O 1
ATOM 688 N N . ALA A 1 90 ? 1.814 0.324 -13.356 1.00 98.50 90 ALA A N 1
ATOM 689 C CA . ALA A 1 90 ? 1.430 -0.902 -12.663 1.00 98.50 90 ALA A CA 1
ATOM 690 C C . ALA A 1 90 ? 1.011 -0.598 -11.218 1.00 98.50 90 ALA A C 1
ATOM 692 O O . ALA A 1 90 ? -0.066 -0.996 -10.772 1.00 98.50 90 ALA A O 1
ATOM 693 N N . ARG A 1 91 ? 1.783 0.236 -10.511 1.00 98.38 91 ARG A N 1
ATOM 694 C CA . ARG A 1 91 ? 1.478 0.622 -9.130 1.00 98.38 91 ARG A CA 1
ATOM 695 C C . ARG A 1 91 ? 0.143 1.340 -8.968 1.00 98.38 91 ARG A C 1
ATOM 697 O O . ARG A 1 91 ? -0.564 1.123 -7.979 1.00 98.38 91 ARG A O 1
ATOM 704 N N . LEU A 1 92 ? -0.196 2.208 -9.921 1.00 97.94 92 LEU A N 1
ATOM 705 C CA . LEU A 1 92 ? -1.477 2.914 -9.962 1.00 97.94 92 LEU A CA 1
ATOM 706 C C . LEU A 1 92 ? -2.631 1.985 -10.367 1.00 97.94 92 LEU A C 1
ATOM 708 O O . LEU A 1 92 ? -3.738 2.114 -9.838 1.00 97.94 92 LEU A O 1
ATOM 712 N N . 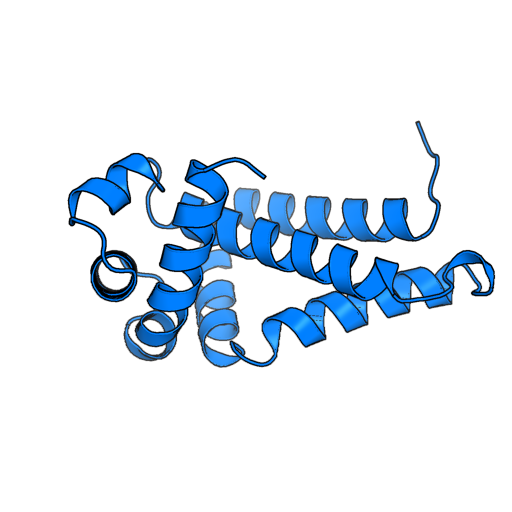GLN A 1 93 ? -2.387 1.032 -11.269 1.00 98.00 93 GLN A N 1
ATOM 713 C CA . GLN A 1 93 ? -3.376 0.029 -11.672 1.00 98.00 93 GLN A CA 1
ATOM 714 C C . GLN A 1 93 ? -3.769 -0.867 -10.492 1.00 98.00 93 GLN A C 1
ATOM 716 O O . GLN A 1 93 ? -4.960 -0.995 -10.214 1.00 98.00 93 GLN A O 1
ATOM 721 N N . VAL A 1 94 ? -2.795 -1.366 -9.726 1.00 98.06 94 VAL A N 1
ATOM 722 C CA . VAL A 1 94 ? -3.015 -2.193 -8.523 1.00 98.06 94 VAL A CA 1
ATOM 723 C C . VAL A 1 94 ? -3.989 -1.549 -7.535 1.00 98.06 94 VAL A C 1
ATOM 725 O O . VAL A 1 94 ? -4.849 -2.220 -6.966 1.00 98.06 94 VAL A O 1
ATOM 728 N N . VAL A 1 95 ? -3.880 -0.235 -7.323 1.00 97.25 95 VAL A N 1
ATOM 729 C CA . VAL A 1 95 ? -4.716 0.480 -6.344 1.00 97.25 95 VAL A CA 1
ATOM 730 C C . VAL A 1 95 ? -5.991 1.075 -6.937 1.00 97.25 95 VAL A C 1
ATOM 732 O O . VAL A 1 95 ? -6.814 1.621 -6.201 1.00 97.25 95 VAL A O 1
ATOM 735 N N . THR A 1 96 ? -6.192 0.967 -8.252 1.00 97.69 96 THR A N 1
ATOM 736 C CA . THR A 1 96 ? -7.370 1.511 -8.943 1.00 97.69 96 THR A CA 1
ATOM 737 C C . THR A 1 96 ? -8.701 0.999 -8.372 1.00 97.69 96 THR A C 1
ATOM 739 O O . THR A 1 96 ? -9.593 1.834 -8.180 1.00 97.69 96 THR A O 1
ATOM 742 N N . PRO A 1 97 ? -8.857 -0.296 -8.021 1.00 97.31 97 PRO A N 1
ATOM 743 C CA . PRO A 1 97 ? -10.079 -0.795 -7.382 1.00 97.31 97 PRO A CA 1
ATOM 744 C C . PRO A 1 97 ? -10.377 -0.154 -6.016 1.00 97.31 97 PRO A C 1
ATOM 746 O O . PRO A 1 97 ? -11.528 -0.108 -5.595 1.00 97.31 97 PRO A O 1
ATOM 749 N N . TYR A 1 98 ? -9.361 0.398 -5.346 1.00 96.94 98 TYR A N 1
ATOM 750 C CA . TYR A 1 98 ? -9.441 0.944 -3.986 1.00 96.94 98 TYR A CA 1
ATOM 751 C C . TYR A 1 98 ? -9.291 2.470 -3.954 1.00 96.94 98 TYR A C 1
ATOM 753 O O . TYR A 1 98 ? -8.839 3.039 -2.959 1.00 96.94 98 TYR A O 1
ATOM 761 N N . ARG A 1 99 ? -9.652 3.160 -5.045 1.00 96.56 99 ARG A N 1
ATOM 762 C CA . ARG A 1 99 ? -9.387 4.597 -5.241 1.00 96.56 99 ARG A CA 1
ATOM 763 C C . ARG A 1 99 ? -9.835 5.478 -4.071 1.00 96.56 99 ARG A C 1
ATOM 765 O O . ARG A 1 99 ? -9.092 6.371 -3.669 1.00 96.56 99 ARG A O 1
ATOM 772 N N . GLU A 1 100 ? -11.026 5.245 -3.522 1.00 97.62 100 GLU A N 1
ATOM 773 C CA . GLU A 1 100 ? -11.521 6.060 -2.404 1.00 97.62 100 GLU A CA 1
ATOM 774 C C . GLU A 1 100 ? -10.794 5.734 -1.092 1.00 97.62 100 GLU A C 1
ATOM 776 O O . GLU A 1 100 ? -10.382 6.647 -0.380 1.00 97.62 100 GLU A O 1
ATOM 781 N N . ALA A 1 101 ? -10.504 4.460 -0.816 1.00 97.31 101 ALA A N 1
ATOM 782 C CA . ALA A 1 101 ? -9.690 4.085 0.339 1.00 97.31 101 ALA A CA 1
ATOM 783 C C . ALA A 1 101 ? -8.269 4.677 0.263 1.00 97.31 101 ALA A C 1
ATOM 785 O O . ALA A 1 101 ? -7.724 5.122 1.277 1.00 97.31 101 ALA A O 1
ATOM 786 N N . MET A 1 102 ? -7.701 4.773 -0.944 1.00 97.06 102 MET A N 1
ATOM 787 C CA . MET A 1 102 ? -6.431 5.458 -1.189 1.00 97.06 102 MET A CA 1
ATOM 788 C C . MET A 1 102 ? -6.511 6.962 -0.943 1.00 97.06 102 MET A C 1
ATOM 790 O O . MET A 1 102 ? -5.596 7.526 -0.348 1.00 97.06 102 MET A O 1
ATOM 794 N N . ARG A 1 103 ? -7.604 7.625 -1.338 1.00 96.88 103 ARG A N 1
ATOM 795 C CA . ARG A 1 103 ? -7.823 9.043 -1.013 1.00 96.88 103 ARG A CA 1
ATOM 796 C C . ARG A 1 103 ? -7.834 9.259 0.501 1.00 96.88 103 ARG A C 1
ATOM 798 O O . ARG A 1 103 ? -7.174 10.174 0.994 1.00 96.88 103 ARG A O 1
ATOM 805 N N . ARG A 1 104 ? -8.539 8.396 1.239 1.00 97.38 104 ARG A N 1
A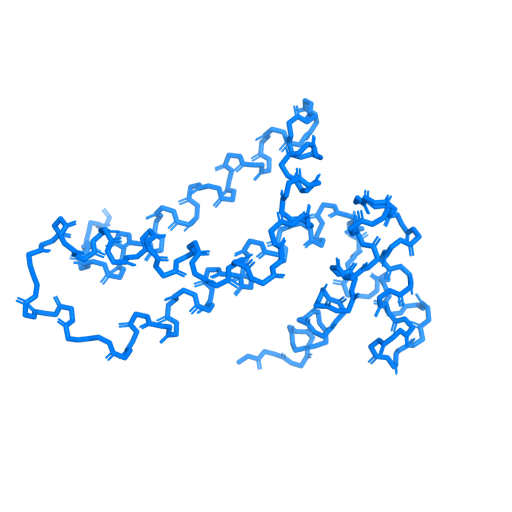TOM 806 C CA . ARG A 1 104 ? -8.565 8.425 2.709 1.00 97.38 104 ARG A CA 1
ATOM 807 C C . ARG A 1 104 ? -7.186 8.136 3.308 1.00 97.38 104 ARG A C 1
ATOM 809 O O . ARG A 1 104 ? -6.817 8.782 4.286 1.00 97.38 104 ARG A O 1
ATOM 816 N N . LEU A 1 105 ? -6.412 7.221 2.714 1.00 96.62 105 LEU A N 1
ATOM 817 C CA . LEU A 1 105 ? -5.039 6.935 3.144 1.00 96.62 105 LEU A CA 1
ATOM 818 C C . LEU A 1 105 ? -4.145 8.161 2.978 1.00 96.62 105 LEU A C 1
ATOM 820 O O . LEU A 1 105 ? -3.427 8.516 3.903 1.00 96.62 105 LEU A O 1
ATOM 824 N N . LEU A 1 106 ? -4.214 8.845 1.835 1.00 95.44 106 LEU A N 1
ATOM 825 C CA . LEU A 1 106 ? -3.422 10.052 1.600 1.00 95.44 106 LEU A CA 1
ATOM 826 C C . LEU A 1 106 ? -3.737 11.135 2.637 1.00 95.44 106 LEU A C 1
ATOM 828 O O . LEU A 1 106 ? -2.813 11.699 3.214 1.00 95.44 106 LEU A O 1
ATOM 832 N N . ALA A 1 107 ? -5.016 11.361 2.956 1.00 95.94 107 ALA A N 1
ATOM 833 C CA . ALA A 1 107 ? -5.396 12.285 4.025 1.00 95.94 107 ALA A CA 1
ATOM 834 C C . ALA A 1 107 ? -4.798 11.871 5.385 1.00 95.94 107 ALA A C 1
ATOM 836 O O . ALA A 1 107 ? -4.222 12.701 6.086 1.00 95.94 107 ALA A O 1
ATOM 837 N N . TYR A 1 108 ? -4.845 10.581 5.730 1.00 96.25 108 TYR A N 1
ATOM 838 C CA . TYR A 1 108 ? -4.200 10.062 6.938 1.00 96.25 108 TYR A CA 1
ATOM 839 C C . TYR A 1 108 ? -2.676 10.283 6.935 1.00 96.25 108 TYR A C 1
ATOM 841 O O . TYR A 1 108 ? -2.113 10.727 7.935 1.00 96.25 108 TYR A O 1
ATOM 849 N N . LEU A 1 109 ? -1.998 10.024 5.815 1.00 96.25 109 LEU A N 1
ATOM 850 C CA . LEU A 1 109 ? -0.544 10.164 5.677 1.00 96.25 109 LEU A CA 1
ATOM 851 C C . LEU A 1 109 ? -0.061 11.619 5.723 1.00 96.25 109 LEU A C 1
ATOM 853 O O . LEU A 1 109 ? 1.078 11.856 6.115 1.00 96.25 109 LEU A O 1
ATOM 857 N N . THR A 1 110 ? -0.911 12.588 5.369 1.00 95.44 110 THR A N 1
ATOM 858 C CA . THR A 1 110 ? -0.569 14.022 5.451 1.00 95.44 110 THR A CA 1
ATOM 859 C C . THR A 1 110 ? -0.509 14.573 6.875 1.00 95.44 110 THR A C 1
ATOM 861 O O . THR A 1 110 ? -0.000 15.674 7.079 1.00 95.44 110 THR A O 1
ATOM 864 N N . LEU A 1 111 ? -0.997 13.826 7.872 1.00 95.44 111 LEU A N 1
ATOM 865 C CA . LEU A 1 111 ? -0.889 14.242 9.267 1.00 95.44 111 LEU A CA 1
ATOM 866 C C . LEU A 1 111 ? 0.596 14.316 9.682 1.00 95.44 111 LEU A C 1
ATOM 868 O O . LEU A 1 111 ? 1.340 13.377 9.390 1.00 95.44 111 LEU A O 1
ATOM 872 N N . PRO A 1 112 ? 1.049 15.372 10.389 1.00 96.56 112 PRO A N 1
ATOM 873 C CA . PRO A 1 112 ? 2.473 15.595 10.664 1.00 96.56 112 PRO A CA 1
ATOM 874 C C . PRO A 1 112 ? 3.200 14.405 11.305 1.00 96.56 112 PRO A C 1
ATOM 876 O O . PRO A 1 112 ? 4.327 14.088 10.930 1.0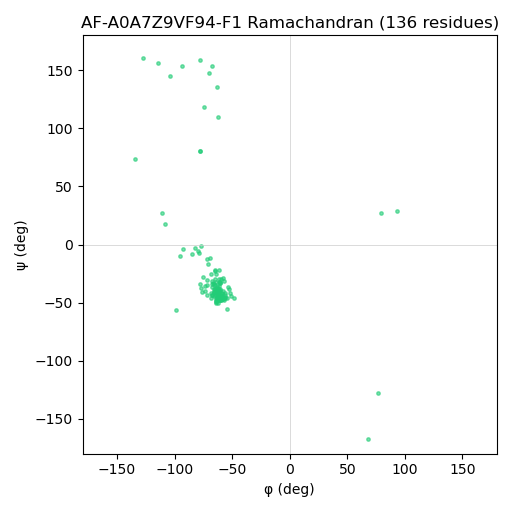0 96.56 112 PRO A O 1
ATOM 879 N N . GLN A 1 113 ? 2.542 13.689 12.219 1.00 95.31 113 GLN A N 1
ATOM 880 C CA . GLN A 1 113 ? 3.095 12.502 12.876 1.00 95.31 113 GLN A CA 1
ATOM 881 C C . GLN A 1 113 ? 3.360 11.329 11.916 1.00 95.31 113 GLN A C 1
ATOM 883 O O . GLN A 1 113 ? 4.182 10.464 12.210 1.00 95.31 113 GLN A O 1
ATOM 888 N N . ASN A 1 114 ? 2.690 11.305 10.761 1.00 96.25 114 ASN A N 1
ATOM 889 C CA . ASN A 1 114 ? 2.809 10.257 9.752 1.00 96.25 114 ASN A CA 1
ATOM 890 C C . ASN A 1 114 ? 3.807 10.612 8.640 1.00 96.25 114 ASN A C 1
ATOM 892 O O . ASN A 1 114 ? 4.178 9.730 7.865 1.00 96.25 114 ASN A O 1
ATOM 896 N N . ALA A 1 115 ? 4.298 11.855 8.575 1.00 95.31 115 ALA A N 1
ATOM 897 C CA . ALA A 1 115 ? 5.180 12.311 7.499 1.00 95.31 115 ALA A CA 1
ATOM 898 C C . ALA A 1 115 ? 6.461 11.461 7.332 1.00 95.31 115 ALA A C 1
ATOM 900 O O . ALA A 1 115 ? 6.766 11.080 6.198 1.00 95.31 115 ALA A O 1
ATOM 901 N N . PRO A 1 116 ? 7.181 11.054 8.403 1.00 96.56 116 PRO A N 1
ATOM 902 C CA . PRO A 1 116 ? 8.348 10.180 8.252 1.00 96.56 116 PRO A CA 1
ATOM 903 C C . PRO A 1 116 ? 7.989 8.806 7.677 1.00 96.56 116 PRO A C 1
ATOM 905 O O . PRO A 1 116 ? 8.748 8.223 6.906 1.00 96.56 116 PRO A O 1
ATOM 908 N N . MET A 1 117 ? 6.823 8.270 8.046 1.00 96.06 117 MET A N 1
ATOM 909 C CA . MET A 1 117 ? 6.332 7.004 7.512 1.00 96.06 117 MET A CA 1
ATOM 910 C C . MET A 1 117 ? 5.970 7.142 6.031 1.00 96.06 117 MET A C 1
ATOM 912 O O . MET A 1 117 ? 6.384 6.294 5.246 1.00 96.06 117 MET A O 1
ATOM 916 N N . ALA A 1 118 ? 5.257 8.204 5.651 1.00 96.81 118 ALA A N 1
ATOM 917 C CA . ALA A 1 118 ? 4.894 8.476 4.264 1.00 96.81 118 ALA A CA 1
ATOM 918 C C . ALA A 1 118 ? 6.140 8.604 3.372 1.00 96.81 118 ALA A C 1
ATOM 920 O O . ALA A 1 118 ? 6.218 7.954 2.335 1.00 96.81 118 ALA A O 1
ATOM 921 N N . ALA A 1 119 ? 7.157 9.352 3.815 1.00 97.31 119 ALA A N 1
ATOM 922 C CA . ALA A 1 119 ? 8.419 9.486 3.088 1.00 97.31 119 ALA A CA 1
ATOM 923 C C . ALA A 1 119 ? 9.129 8.134 2.897 1.00 97.31 119 ALA A C 1
ATOM 925 O O . ALA A 1 119 ? 9.571 7.821 1.793 1.00 97.31 119 ALA A O 1
ATOM 926 N N . ARG A 1 120 ? 9.186 7.301 3.948 1.00 96.62 120 ARG A N 1
ATOM 927 C CA . ARG A 1 120 ? 9.765 5.951 3.856 1.00 96.62 120 ARG A CA 1
ATOM 928 C C . ARG A 1 120 ? 8.993 5.041 2.905 1.00 96.62 120 ARG A C 1
ATOM 930 O O . ARG A 1 120 ? 9.624 4.275 2.189 1.00 96.62 120 ARG A O 1
ATOM 937 N N . GLN A 1 121 ? 7.661 5.097 2.909 1.00 96.94 121 GLN A N 1
ATOM 938 C CA . GLN A 1 121 ? 6.840 4.316 1.979 1.00 96.94 121 GLN A CA 1
ATOM 939 C C . GLN A 1 121 ? 7.129 4.734 0.535 1.00 96.94 121 GLN A C 1
ATOM 941 O O . GLN A 1 121 ? 7.482 3.885 -0.273 1.00 96.94 121 GLN A O 1
ATOM 946 N N . THR A 1 122 ? 7.091 6.038 0.245 1.00 96.50 122 THR A N 1
ATOM 947 C CA . THR A 1 122 ? 7.402 6.566 -1.090 1.00 96.50 122 THR A CA 1
ATOM 948 C C . THR A 1 122 ? 8.796 6.155 -1.550 1.00 96.50 122 THR A C 1
ATOM 950 O O . THR A 1 122 ? 8.945 5.690 -2.675 1.00 96.50 122 THR A O 1
ATOM 953 N N . TRP A 1 123 ? 9.810 6.286 -0.687 1.00 97.19 123 TRP A N 1
ATOM 954 C CA . TRP A 1 123 ? 11.177 5.896 -1.033 1.00 97.19 123 TRP A CA 1
ATOM 955 C C . TRP A 1 123 ? 11.282 4.407 -1.366 1.00 97.19 123 TRP A C 1
ATOM 957 O O . TRP A 1 123 ? 11.868 4.060 -2.381 1.00 97.19 123 TRP A O 1
ATOM 967 N N . ARG A 1 124 ? 10.668 3.528 -0.563 1.00 97.38 124 ARG A N 1
ATOM 968 C CA . ARG A 1 124 ? 10.676 2.077 -0.822 1.00 97.38 124 ARG A CA 1
ATOM 969 C C . ARG A 1 124 ? 10.001 1.713 -2.141 1.00 97.38 124 ARG A C 1
ATOM 971 O O . ARG A 1 124 ? 10.516 0.866 -2.858 1.00 97.38 124 ARG A O 1
ATOM 978 N N . THR A 1 125 ? 8.889 2.363 -2.480 1.00 98.06 125 THR A N 1
ATOM 979 C CA . THR A 1 125 ? 8.227 2.144 -3.772 1.00 98.06 125 THR A CA 1
ATOM 980 C C . THR A 1 125 ? 9.101 2.625 -4.934 1.00 98.06 125 THR A C 1
ATOM 982 O O . THR A 1 125 ? 9.202 1.939 -5.946 1.00 98.06 125 THR A O 1
ATOM 985 N N . VAL A 1 126 ? 9.753 3.787 -4.798 1.00 98.00 126 VAL A N 1
ATOM 986 C CA . VAL A 1 126 ? 10.687 4.313 -5.810 1.00 98.00 126 VAL A CA 1
ATOM 987 C C . VAL A 1 126 ? 11.868 3.363 -6.011 1.00 98.00 126 VAL A C 1
ATOM 989 O O . VAL A 1 126 ? 12.198 3.049 -7.150 1.00 98.00 126 VAL A O 1
ATOM 992 N N . ASP A 1 127 ? 12.453 2.877 -4.921 1.00 97.00 127 ASP A N 1
ATOM 993 C CA . ASP A 1 127 ? 13.556 1.914 -4.913 1.00 97.00 127 ASP A CA 1
ATOM 994 C C . ASP A 1 127 ? 13.167 0.603 -5.613 1.00 97.00 127 ASP A C 1
ATOM 996 O O . ASP A 1 127 ? 13.850 0.155 -6.529 1.00 97.00 127 ASP A O 1
ATOM 1000 N N . ALA A 1 128 ? 11.990 0.051 -5.291 1.00 97.56 128 ALA A N 1
ATOM 1001 C CA . ALA A 1 128 ? 11.469 -1.147 -5.947 1.00 97.56 128 ALA A CA 1
ATOM 1002 C C . ALA A 1 128 ? 11.265 -0.959 -7.463 1.00 97.56 128 ALA A C 1
ATOM 1004 O O . ALA A 1 128 ? 11.531 -1.879 -8.235 1.00 97.56 128 ALA A O 1
ATOM 1005 N N . ILE A 1 129 ? 10.812 0.223 -7.901 1.00 98.00 129 ILE A N 1
ATOM 1006 C CA . ILE A 1 129 ? 10.663 0.543 -9.330 1.00 98.00 129 ILE A CA 1
ATOM 1007 C C . ILE A 1 129 ? 12.029 0.632 -10.017 1.00 98.00 129 ILE A C 1
ATOM 1009 O O . ILE A 1 129 ? 12.176 0.119 -11.125 1.00 98.00 129 ILE A O 1
ATOM 1013 N N . TRP A 1 130 ? 13.019 1.271 -9.391 1.00 96.88 130 TRP A N 1
ATOM 1014 C CA . TRP A 1 130 ? 14.366 1.379 -9.957 1.00 96.88 130 TRP A CA 1
ATOM 1015 C C . TRP A 1 130 ? 15.058 0.026 -10.059 1.00 96.88 130 TRP A C 1
ATOM 1017 O O . TRP A 1 130 ? 15.579 -0.305 -11.124 1.00 96.88 130 TRP A O 1
ATOM 1027 N N . TYR A 1 131 ? 14.963 -0.792 -9.014 1.00 95.69 131 TYR A N 1
ATOM 1028 C CA . TYR A 1 131 ? 15.507 -2.144 -9.034 1.00 95.69 131 TYR A CA 1
ATOM 1029 C C . TYR A 1 131 ? 14.852 -2.994 -10.132 1.00 95.69 131 TYR A C 1
ATOM 1031 O O . TYR A 1 131 ? 15.538 -3.621 -10.934 1.00 95.69 131 TYR A O 1
ATOM 1039 N N . ALA A 1 132 ? 13.521 -2.931 -10.267 1.00 95.31 132 ALA A N 1
ATOM 1040 C CA . ALA A 1 132 ? 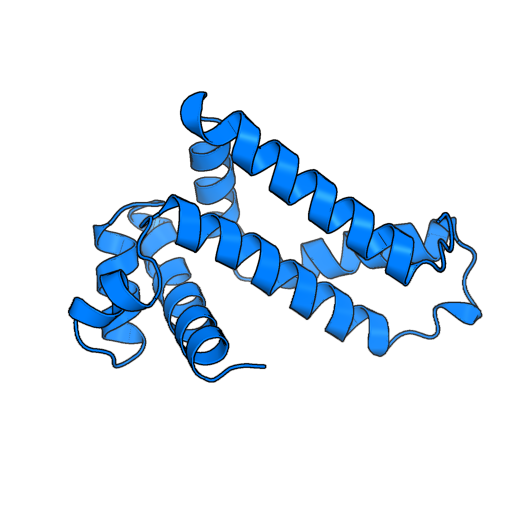12.809 -3.601 -11.358 1.00 95.31 132 ALA A CA 1
ATOM 1041 C C . ALA A 1 132 ? 13.164 -3.047 -12.753 1.00 95.31 132 ALA A C 1
ATOM 1043 O O . ALA A 1 132 ? 13.052 -3.758 -13.749 1.00 95.31 132 ALA A O 1
ATOM 1044 N N . ALA A 1 133 ? 13.604 -1.790 -12.853 1.00 95.44 133 ALA A N 1
ATOM 1045 C CA . ALA A 1 133 ? 14.071 -1.197 -14.104 1.00 95.44 133 ALA A CA 1
ATOM 1046 C C . ALA A 1 133 ? 15.508 -1.615 -14.485 1.00 95.44 133 ALA A C 1
ATOM 1048 O O . ALA A 1 133 ? 15.932 -1.327 -15.613 1.00 95.44 133 ALA A O 1
ATOM 1049 N N . GLY A 1 134 ? 16.218 -2.319 -13.594 1.00 91.69 134 GLY A N 1
ATOM 1050 C CA . GLY A 1 134 ? 17.594 -2.783 -13.777 1.00 91.69 134 GLY A CA 1
ATOM 1051 C C . GLY A 1 134 ? 18.654 -1.823 -13.232 1.00 91.69 134 GLY A C 1
ATOM 1052 O O . GLY A 1 134 ? 19.735 -1.737 -13.809 1.00 91.69 134 GLY A O 1
ATOM 1053 N N . ASP A 1 135 ? 18.335 -1.044 -12.193 1.00 87.44 135 ASP A N 1
ATOM 1054 C CA . ASP A 1 135 ? 19.353 -0.302 -11.446 1.00 87.44 135 ASP A CA 1
ATOM 1055 C C . ASP A 1 135 ? 20.160 -1.254 -10.547 1.00 87.44 135 ASP A C 1
ATOM 1057 O O . ASP A 1 135 ? 19.607 -1.880 -9.643 1.00 87.44 135 ASP A O 1
ATOM 1061 N N . ASP A 1 136 ? 21.467 -1.337 -10.807 1.00 75.06 136 ASP A N 1
ATOM 1062 C CA . ASP A 1 136 ? 22.439 -2.163 -10.077 1.00 75.06 136 ASP A CA 1
ATOM 1063 C C . ASP A 1 136 ? 23.383 -1.309 -9.200 1.00 75.06 136 ASP A C 1
ATOM 1065 O O . ASP A 1 136 ? 24.468 -1.758 -8.816 1.00 75.06 136 ASP A O 1
ATOM 1069 N N . ALA A 1 137 ? 23.028 -0.050 -8.913 1.00 67.56 137 ALA A N 1
ATOM 1070 C CA . ALA A 1 137 ? 23.823 0.810 -8.041 1.00 67.56 137 ALA A CA 1
ATOM 1071 C C . ALA A 1 137 ? 23.912 0.225 -6.613 1.00 67.56 137 ALA A C 1
ATOM 1073 O O . ALA A 1 137 ? 22.926 0.188 -5.877 1.00 67.56 137 ALA A O 1
ATOM 1074 N N . ALA A 1 138 ? 25.110 -0.244 -6.247 1.00 47.62 138 ALA A N 1
ATOM 1075 C CA . ALA A 1 138 ? 25.465 -0.776 -4.926 1.00 47.62 138 ALA A CA 1
ATOM 1076 C C . ALA A 1 138 ? 25.816 0.318 -3.906 1.00 47.62 138 ALA A C 1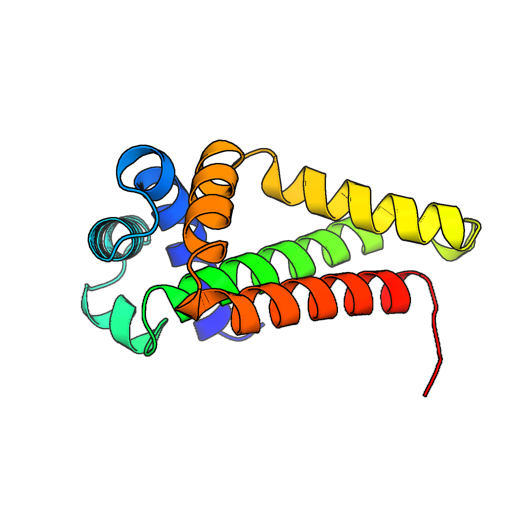
ATOM 1078 O O . ALA A 1 138 ? 26.426 1.339 -4.307 1.00 47.62 138 ALA A O 1
#

pLDDT: mean 95.83, std 5.91, range [47.62, 98.62]